Protein AF-A0A7K1CIU4-F1 (afdb_monomer)

Structure (mmCIF, N/CA/C/O backbone):
data_AF-A0A7K1CIU4-F1
#
_entry.id   AF-A0A7K1CIU4-F1
#
loop_
_atom_site.group_PDB
_atom_site.id
_atom_site.type_symbol
_atom_site.label_atom_id
_atom_site.label_alt_id
_atom_site.label_comp_id
_atom_site.label_asym_id
_atom_site.label_entity_id
_atom_site.label_seq_id
_atom_site.pdbx_PDB_ins_code
_atom_site.Cartn_x
_atom_site.Cartn_y
_atom_site.Cartn_z
_atom_site.occupancy
_atom_site.B_iso_or_equiv
_atom_site.auth_seq_id
_atom_site.auth_comp_id
_atom_site.auth_asym_id
_atom_site.auth_atom_id
_atom_site.pdbx_PDB_model_num
ATOM 1 N N . MET A 1 1 ? -16.537 21.253 -0.581 1.00 42.62 1 MET A N 1
ATOM 2 C CA . MET A 1 1 ? -17.001 20.093 -1.373 1.00 42.62 1 MET A CA 1
ATOM 3 C C . MET A 1 1 ? -15.837 19.122 -1.504 1.00 42.62 1 MET A C 1
ATOM 5 O O . MET A 1 1 ? -14.985 19.334 -2.347 1.00 42.62 1 MET A O 1
ATOM 9 N N . ALA A 1 2 ? -15.726 18.122 -0.634 1.00 48.53 2 ALA A N 1
ATOM 10 C CA . ALA A 1 2 ? -14.665 17.119 -0.736 1.00 48.53 2 ALA A CA 1
ATOM 11 C C . ALA A 1 2 ? -15.292 15.744 -0.509 1.00 48.53 2 ALA A C 1
ATOM 13 O O . ALA A 1 2 ? -15.397 15.267 0.615 1.00 48.53 2 ALA A O 1
ATOM 14 N N . ARG A 1 3 ? -15.810 15.143 -1.581 1.00 52.41 3 ARG A N 1
ATOM 15 C CA . ARG A 1 3 ? -16.283 13.753 -1.577 1.00 52.41 3 ARG A CA 1
ATOM 16 C C . ARG A 1 3 ? -15.729 13.017 -2.787 1.00 52.41 3 ARG A C 1
ATOM 18 O O . ARG A 1 3 ? -16.485 12.455 -3.564 1.00 52.41 3 ARG A O 1
ATOM 25 N N . THR A 1 4 ? -14.407 13.005 -2.911 1.00 56.12 4 THR A N 1
ATOM 26 C CA . THR A 1 4 ? -13.735 12.033 -3.782 1.00 56.12 4 THR A CA 1
ATOM 27 C C . THR A 1 4 ? -12.484 11.520 -3.080 1.00 56.12 4 THR A C 1
ATOM 29 O O . THR A 1 4 ? -11.376 11.590 -3.596 1.00 56.12 4 THR A O 1
ATOM 32 N N . GLY A 1 5 ? -12.653 11.049 -1.841 1.00 64.88 5 GLY A N 1
ATOM 33 C CA . GLY A 1 5 ? -11.672 10.134 -1.268 1.00 64.88 5 GLY A CA 1
ATOM 34 C C . GLY A 1 5 ? -11.720 8.845 -2.083 1.00 64.88 5 GLY A C 1
ATOM 35 O O . GLY A 1 5 ? -12.812 8.329 -2.334 1.00 64.88 5 GLY A O 1
ATOM 36 N N . ARG A 1 6 ? -10.562 8.368 -2.542 1.00 78.31 6 ARG A N 1
ATOM 37 C CA . ARG A 1 6 ? -10.437 7.094 -3.261 1.00 78.31 6 ARG A CA 1
ATOM 38 C C . ARG A 1 6 ? -11.085 5.997 -2.415 1.00 78.31 6 ARG A C 1
ATOM 40 O O . ARG A 1 6 ? -10.902 5.964 -1.200 1.00 78.31 6 ARG A O 1
ATOM 47 N N . SER A 1 7 ? -11.913 5.152 -3.016 1.00 86.31 7 SER A N 1
ATOM 48 C CA . SER A 1 7 ? -12.499 3.997 -2.331 1.00 86.31 7 SER A CA 1
ATOM 49 C C . SER A 1 7 ? -11.562 2.804 -2.445 1.00 86.31 7 SER A C 1
ATOM 51 O O . SER A 1 7 ? -10.797 2.707 -3.401 1.00 86.31 7 SER A O 1
ATOM 53 N N . CYS A 1 8 ? -11.639 1.873 -1.497 1.00 89.62 8 CYS A N 1
ATOM 54 C CA . CYS A 1 8 ? -10.851 0.650 -1.572 1.00 89.62 8 CYS A CA 1
ATOM 55 C C . CYS A 1 8 ? -11.102 -0.097 -2.897 1.00 89.62 8 CYS A C 1
ATOM 57 O O . CYS A 1 8 ? -12.242 -0.371 -3.260 1.00 89.62 8 CYS A O 1
ATOM 59 N N . SER A 1 9 ? -10.022 -0.475 -3.581 1.00 87.12 9 SER A N 1
ATOM 60 C CA . SER A 1 9 ? -10.032 -1.202 -4.860 1.00 87.12 9 SER A CA 1
ATOM 61 C C . SER A 1 9 ? -10.550 -2.636 -4.729 1.00 87.12 9 SER A C 1
ATOM 63 O O . SER A 1 9 ? -10.800 -3.316 -5.722 1.00 87.12 9 SER A O 1
ATOM 65 N N . ARG A 1 10 ? -10.697 -3.137 -3.498 1.00 85.62 10 ARG A N 1
ATOM 66 C CA . ARG A 1 10 ? -11.164 -4.496 -3.253 1.00 85.62 10 ARG A CA 1
ATOM 67 C C . ARG A 1 10 ? -12.654 -4.597 -3.552 1.00 85.62 10 ARG A C 1
ATOM 69 O O . ARG A 1 10 ? -13.469 -3.938 -2.910 1.00 85.62 10 ARG A O 1
ATOM 76 N N . VAL A 1 11 ? -13.004 -5.471 -4.494 1.00 79.69 11 VAL A N 1
ATOM 77 C CA . VAL A 1 11 ? -14.394 -5.783 -4.855 1.00 79.69 11 VAL A CA 1
ATOM 78 C C . VAL A 1 11 ? -15.155 -6.168 -3.587 1.00 79.69 11 VAL A C 1
ATOM 80 O O . VAL A 1 11 ? -14.640 -6.957 -2.799 1.00 79.69 11 VAL A O 1
ATOM 83 N N . SER A 1 12 ? -16.347 -5.595 -3.383 1.00 85.31 12 SER A N 1
ATOM 84 C CA . SER A 1 12 ? -17.188 -5.650 -2.164 1.00 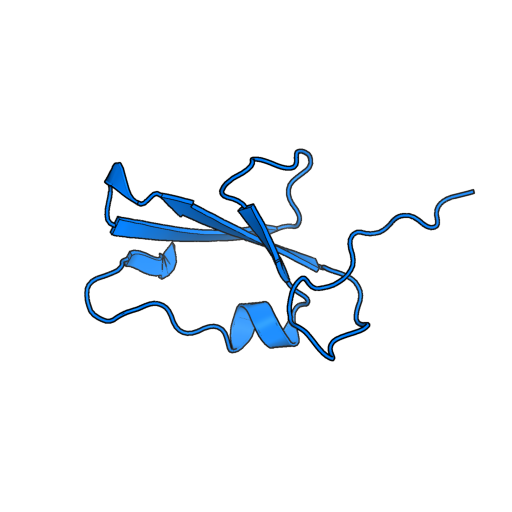85.31 12 SER A CA 1
ATOM 85 C C . SER A 1 12 ? -16.784 -4.752 -0.982 1.00 85.31 12 SER A C 1
ATOM 87 O O . SER A 1 12 ? -17.566 -4.604 -0.042 1.00 85.31 12 SER A O 1
ATOM 89 N N . CYS A 1 13 ? -15.641 -4.061 -1.033 1.00 89.12 13 CYS A N 1
ATOM 90 C CA . CYS A 1 13 ? -15.280 -3.063 -0.028 1.00 89.12 13 CYS A CA 1
ATOM 91 C C . CYS A 1 13 ? -15.758 -1.663 -0.438 1.00 89.12 13 CYS A C 1
ATOM 93 O O . CYS A 1 13 ? -15.458 -1.187 -1.526 1.00 89.12 13 CYS A O 1
ATOM 95 N N . ARG A 1 14 ? -16.484 -0.978 0.455 1.00 86.56 14 ARG A N 1
ATOM 96 C CA . ARG A 1 14 ? -16.917 0.425 0.277 1.00 86.56 14 ARG A CA 1
ATOM 97 C C . ARG A 1 14 ? -16.209 1.399 1.222 1.00 86.56 14 ARG A C 1
ATOM 99 O O . ARG A 1 14 ? -16.608 2.554 1.331 1.00 86.56 14 ARG A O 1
ATOM 106 N N . ALA A 1 15 ? -15.192 0.923 1.937 1.00 89.56 15 ALA A N 1
ATOM 107 C CA . ALA A 1 15 ? -14.421 1.753 2.848 1.00 89.56 15 ALA A CA 1
ATOM 108 C C . ALA A 1 15 ? -13.584 2.781 2.074 1.00 89.56 15 ALA A C 1
ATOM 110 O O . ALA A 1 15 ? -13.180 2.544 0.930 1.00 89.56 15 ALA A O 1
ATOM 111 N N . 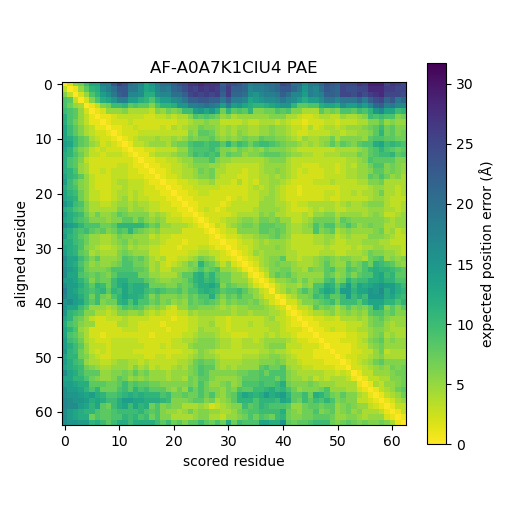LEU A 1 16 ? -13.301 3.907 2.728 1.00 88.25 16 LEU A N 1
ATOM 112 C CA . LEU A 1 16 ? -12.368 4.902 2.214 1.00 88.25 16 LEU A CA 1
ATOM 113 C C . LEU A 1 16 ? -10.956 4.317 2.187 1.00 88.25 16 LEU A C 1
ATOM 115 O O . LEU A 1 16 ? -10.541 3.609 3.110 1.00 88.25 16 LEU A O 1
ATOM 119 N N . ALA A 1 17 ? -10.234 4.600 1.111 1.00 87.69 17 ALA A N 1
ATOM 120 C CA . ALA A 1 17 ? -8.828 4.285 1.022 1.00 87.69 17 ALA A CA 1
ATOM 121 C C . ALA A 1 17 ? -8.047 5.172 1.989 1.00 87.69 17 ALA A C 1
ATOM 123 O O . ALA A 1 17 ? -8.271 6.380 2.076 1.00 87.69 17 ALA A O 1
ATOM 124 N N . ALA A 1 18 ? -7.135 4.539 2.711 1.00 88.31 18 ALA A N 1
ATOM 125 C CA . ALA A 1 18 ? -6.221 5.187 3.642 1.00 88.31 18 ALA A CA 1
ATOM 126 C C . ALA A 1 18 ? -4.759 4.965 3.233 1.00 88.31 18 ALA A C 1
ATOM 128 O O . ALA A 1 18 ? -3.878 5.722 3.632 1.00 88.31 18 ALA A O 1
ATOM 129 N N . MET A 1 19 ? -4.512 3.921 2.441 1.00 87.50 19 MET A N 1
ATOM 130 C CA . MET A 1 19 ? -3.198 3.468 2.014 1.00 87.50 19 MET A CA 1
ATOM 131 C C . MET A 1 19 ? -3.227 3.194 0.517 1.00 87.50 19 MET A C 1
ATOM 133 O O . MET A 1 19 ? -4.269 2.825 -0.029 1.00 87.50 19 MET A O 1
ATOM 137 N N . THR A 1 20 ? -2.080 3.325 -0.131 1.00 89.19 20 THR A N 1
ATOM 138 C CA . THR A 1 20 ? -1.912 2.960 -1.535 1.00 89.19 20 THR A CA 1
ATOM 139 C C . THR A 1 20 ? -0.825 1.899 -1.636 1.00 89.19 20 THR A C 1
ATOM 141 O O . THR A 1 20 ? 0.266 2.0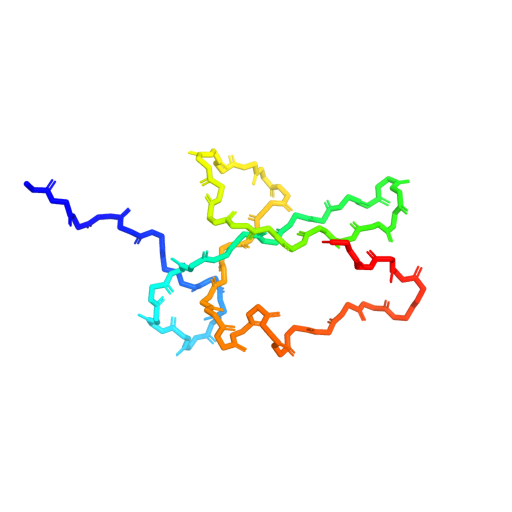44 -1.089 1.00 89.19 20 THR A O 1
ATOM 144 N N . LEU A 1 21 ? -1.159 0.805 -2.308 1.00 88.06 21 LEU A N 1
ATOM 145 C CA . LEU A 1 21 ? -0.277 -0.310 -2.607 1.00 88.06 21 LEU A CA 1
ATOM 146 C C . LEU A 1 21 ? 0.273 -0.145 -4.018 1.00 88.06 21 LEU A C 1
ATOM 148 O O . LEU A 1 21 ? -0.507 -0.169 -4.962 1.00 88.06 21 LEU A O 1
ATOM 152 N N . THR A 1 22 ? 1.584 -0.075 -4.187 1.00 87.62 22 THR A N 1
ATOM 153 C CA . THR A 1 22 ? 2.225 -0.005 -5.503 1.00 87.62 22 THR A CA 1
ATOM 154 C C . THR A 1 22 ? 2.961 -1.302 -5.796 1.00 87.62 22 THR A C 1
ATOM 156 O O . THR A 1 22 ? 3.832 -1.712 -5.031 1.00 87.62 22 THR A O 1
ATOM 159 N N . TYR A 1 23 ? 2.628 -1.942 -6.917 1.00 83.44 23 TYR A N 1
ATOM 160 C CA . TYR A 1 23 ? 3.330 -3.135 -7.384 1.00 83.44 23 TYR A CA 1
ATOM 161 C C . TYR A 1 23 ? 4.439 -2.760 -8.364 1.00 83.44 23 TYR A C 1
ATOM 163 O O . TYR A 1 23 ? 4.188 -2.302 -9.478 1.00 83.44 23 TYR A O 1
ATOM 171 N N . ILE A 1 24 ? 5.677 -3.022 -7.963 1.00 85.44 24 ILE A N 1
ATOM 172 C CA . ILE A 1 24 ? 6.878 -2.852 -8.773 1.00 85.44 24 ILE A CA 1
ATOM 173 C C . ILE A 1 24 ? 7.279 -4.230 -9.303 1.00 85.44 24 ILE A C 1
ATOM 175 O O . ILE A 1 24 ? 8.139 -4.909 -8.749 1.00 85.44 24 ILE A O 1
ATOM 179 N N . TYR A 1 25 ? 6.642 -4.660 -10.395 1.00 82.62 25 TYR A N 1
ATOM 180 C CA . TYR A 1 25 ? 6.916 -5.964 -11.018 1.00 82.62 25 TYR A CA 1
ATOM 181 C C . TYR A 1 25 ? 8.372 -6.132 -11.457 1.00 82.62 25 TYR A C 1
ATOM 183 O O . TYR A 1 25 ? 8.904 -7.233 -11.370 1.00 82.62 25 TYR A O 1
ATOM 191 N N . ALA A 1 26 ? 9.018 -5.046 -11.894 1.00 84.75 26 ALA A N 1
ATOM 192 C CA . ALA A 1 26 ? 10.420 -5.062 -12.308 1.00 84.75 26 ALA A CA 1
ATOM 193 C C . ALA A 1 26 ? 11.366 -5.514 -11.183 1.00 84.75 26 ALA A C 1
ATOM 195 O O . ALA A 1 26 ? 12.372 -6.159 -11.455 1.00 84.75 26 ALA A O 1
ATOM 196 N N . ASP A 1 27 ? 11.012 -5.202 -9.937 1.00 82.25 27 ASP A N 1
ATOM 197 C CA . ASP A 1 27 ? 11.799 -5.512 -8.743 1.00 82.25 27 ASP A CA 1
ATOM 198 C C . ASP A 1 27 ? 11.172 -6.655 -7.921 1.00 82.25 27 ASP A C 1
ATOM 200 O O . ASP A 1 27 ? 11.718 -7.078 -6.912 1.00 82.25 27 ASP A O 1
ATOM 204 N N . SER A 1 28 ? 10.012 -7.179 -8.350 1.00 86.75 28 SER A N 1
ATOM 205 C CA . SER A 1 28 ? 9.166 -8.080 -7.549 1.00 86.75 28 SER A CA 1
ATOM 206 C C . SER A 1 28 ? 8.891 -7.530 -6.142 1.00 86.75 28 SER A C 1
ATOM 208 O O . SER A 1 28 ? 8.874 -8.262 -5.153 1.00 86.75 28 SER A O 1
ATOM 210 N N . THR A 1 29 ? 8.653 -6.222 -6.053 1.00 84.81 29 THR A N 1
ATOM 211 C CA . THR A 1 29 ? 8.469 -5.507 -4.785 1.00 84.81 29 THR A CA 1
ATOM 212 C C . THR A 1 29 ? 7.080 -4.887 -4.726 1.00 84.81 29 THR A C 1
ATOM 214 O O . THR A 1 29 ? 6.550 -4.384 -5.717 1.00 84.81 29 THR A O 1
ATOM 217 N N . ALA A 1 30 ? 6.459 -4.941 -3.556 1.00 87.56 30 ALA A N 1
ATOM 218 C CA . ALA A 1 30 ? 5.155 -4.367 -3.282 1.00 87.56 30 ALA A CA 1
ATOM 219 C C . ALA A 1 30 ? 5.292 -3.338 -2.158 1.00 87.56 30 ALA A C 1
ATOM 221 O O . ALA A 1 30 ? 5.613 -3.681 -1.027 1.00 87.56 30 ALA A O 1
ATOM 222 N N . VAL A 1 31 ? 5.046 -2.072 -2.469 1.00 87.25 31 VAL A N 1
ATOM 223 C CA . VAL A 1 31 ? 5.198 -0.963 -1.520 1.00 87.25 31 VAL A CA 1
ATOM 224 C C . VAL A 1 31 ? 3.837 -0.606 -0.961 1.00 87.25 31 VAL A C 1
ATOM 226 O O . VAL A 1 31 ? 2.930 -0.314 -1.741 1.00 87.25 31 VAL A O 1
ATOM 229 N N . LEU A 1 32 ? 3.671 -0.612 0.360 1.00 86.06 32 LEU A N 1
ATOM 230 C CA . LEU A 1 32 ? 2.399 -0.263 0.992 1.00 86.06 32 LEU A CA 1
ATOM 231 C C . LEU A 1 32 ? 2.558 1.011 1.819 1.00 86.06 32 LEU A C 1
ATOM 233 O O . LEU A 1 32 ? 3.010 0.993 2.959 1.00 86.06 32 LEU A O 1
ATOM 237 N N . GLY A 1 33 ? 2.167 2.135 1.220 1.00 82.56 33 GLY A N 1
ATOM 238 C CA . GLY A 1 33 ? 2.388 3.466 1.774 1.00 82.56 33 GLY A CA 1
ATOM 239 C C . GLY A 1 33 ? 1.109 4.199 2.188 1.00 82.56 33 GLY A C 1
ATOM 240 O O . GLY A 1 33 ? -0.007 3.720 1.950 1.00 82.56 33 GLY A O 1
ATOM 241 N N . PRO A 1 34 ? 1.250 5.395 2.792 1.00 80.44 34 PRO A N 1
ATOM 242 C CA . PRO A 1 34 ? 0.132 6.320 2.976 1.00 80.44 34 PRO A CA 1
ATOM 243 C C . PRO A 1 34 ? -0.528 6.648 1.631 1.00 80.44 34 PRO A C 1
ATOM 245 O O . PRO A 1 34 ? 0.103 6.511 0.583 1.00 80.44 34 PRO A O 1
ATOM 248 N N . LEU A 1 35 ? -1.799 7.068 1.666 1.00 78.62 35 LEU A N 1
ATOM 249 C CA . LEU A 1 35 ? -2.580 7.367 0.462 1.00 78.62 35 LEU A CA 1
ATOM 250 C C . LEU A 1 35 ? -1.778 8.244 -0.511 1.00 78.62 35 LEU A C 1
ATOM 252 O O . LEU A 1 35 ? -1.437 9.387 -0.198 1.00 78.62 35 LEU A O 1
ATOM 256 N N . ALA A 1 36 ? -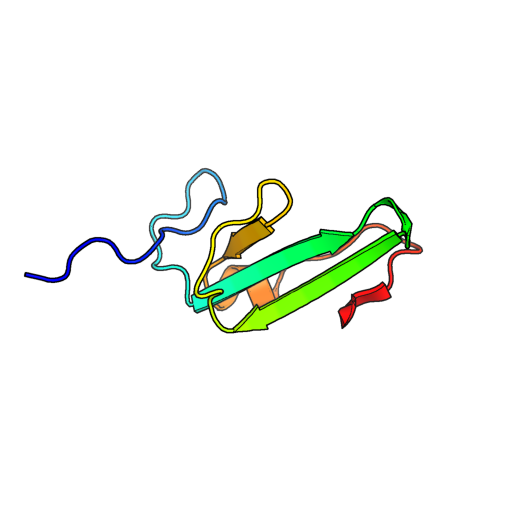1.478 7.691 -1.683 1.00 75.25 36 ALA A N 1
ATOM 257 C CA . ALA A 1 36 ? -0.671 8.361 -2.681 1.00 75.25 36 ALA A CA 1
ATOM 258 C C . ALA A 1 36 ? -1.403 9.609 -3.181 1.00 75.25 36 ALA A C 1
ATOM 260 O O . ALA A 1 36 ? -2.606 9.603 -3.461 1.00 75.25 36 ALA A O 1
ATOM 261 N N . THR A 1 37 ? -0.657 10.700 -3.323 1.00 73.56 37 THR A N 1
ATOM 262 C CA . THR A 1 37 ? -1.169 11.936 -3.921 1.00 73.56 37 THR A CA 1
ATOM 263 C C . THR A 1 37 ? -1.504 11.747 -5.401 1.00 73.56 37 THR A C 1
ATOM 265 O O . THR A 1 37 ? -2.426 12.390 -5.905 1.00 73.56 37 THR A O 1
ATOM 268 N N . PHE A 1 38 ? -0.829 10.813 -6.080 1.00 67.38 38 PHE A N 1
ATOM 269 C CA . PHE A 1 38 ? -1.031 10.492 -7.490 1.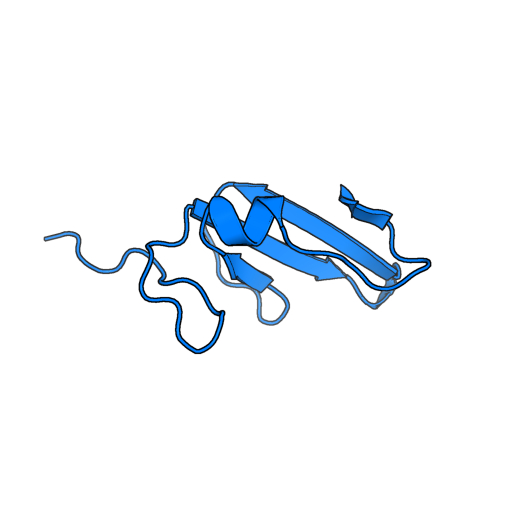00 67.38 38 PHE A CA 1
ATOM 270 C C . PHE A 1 38 ? -1.426 9.028 -7.693 1.00 67.38 38 PHE A C 1
ATOM 272 O O . PHE A 1 38 ? -0.918 8.134 -7.026 1.00 67.38 38 PHE A O 1
AT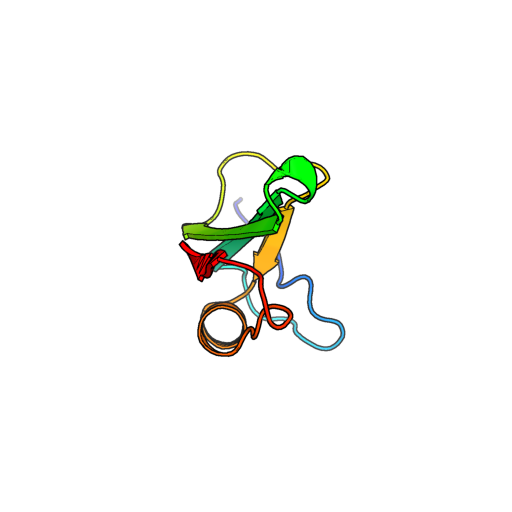OM 279 N N . SER A 1 39 ? -2.345 8.794 -8.637 1.00 61.59 39 SER A N 1
ATOM 280 C CA . SER A 1 39 ? -2.650 7.436 -9.096 1.00 61.59 39 SER A CA 1
ATOM 281 C C . SER A 1 39 ? -1.636 7.060 -10.159 1.00 61.59 39 SER A C 1
ATOM 283 O O . SER A 1 39 ? -1.708 7.580 -11.272 1.00 61.59 39 SER A O 1
ATOM 285 N N . GLU A 1 40 ? -0.730 6.149 -9.843 1.00 72.62 40 GLU A N 1
ATOM 286 C CA . GLU A 1 40 ? 0.018 5.442 -10.875 1.00 72.62 40 GLU A CA 1
ATOM 287 C C . GLU A 1 40 ? -0.789 4.230 -11.364 1.00 72.62 40 GLU A C 1
ATOM 289 O O . GLU A 1 40 ? -1.562 3.648 -10.598 1.00 72.62 40 GLU A O 1
ATOM 294 N N . PRO A 1 41 ? -0.636 3.823 -12.637 1.00 73.62 41 PRO A N 1
ATOM 295 C CA . PRO A 1 41 ? -1.353 2.673 -13.196 1.00 73.62 41 PRO A CA 1
ATOM 296 C C . PRO A 1 41 ? -1.042 1.349 -12.476 1.00 73.62 41 PRO A C 1
ATOM 298 O O . PRO A 1 41 ? -1.803 0.394 -12.596 1.00 73.62 41 PRO A O 1
ATOM 301 N N . HIS A 1 42 ? 0.049 1.295 -11.709 1.00 75.81 42 HIS A N 1
ATOM 302 C CA . HIS A 1 42 ? 0.479 0.124 -10.939 1.00 75.81 42 HIS A CA 1
ATOM 303 C C . HIS A 1 42 ? 0.133 0.226 -9.442 1.00 75.81 42 HIS A C 1
ATOM 305 O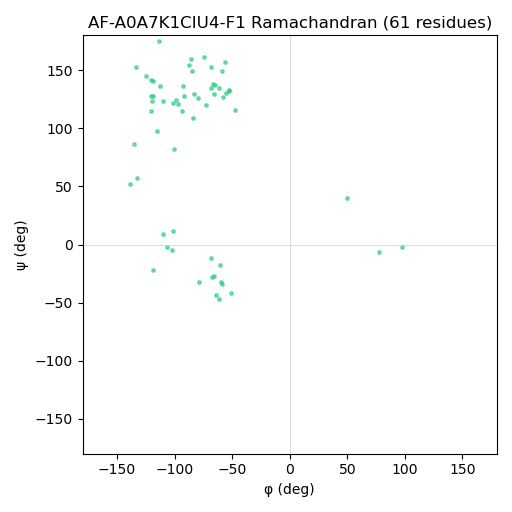 O . HIS A 1 42 ? 0.631 -0.568 -8.639 1.00 75.81 42 HIS A O 1
ATOM 311 N N . SER A 1 43 ? -0.699 1.201 -9.064 1.00 84.75 43 SER A N 1
ATOM 312 C CA . SER A 1 43 ? -1.063 1.483 -7.678 1.00 84.75 43 SER A CA 1
ATOM 313 C C . SER A 1 43 ? -2.535 1.181 -7.393 1.00 84.75 43 SER A C 1
ATOM 315 O O . SER A 1 43 ? -3.428 1.552 -8.152 1.00 84.75 43 SER A O 1
ATOM 317 N N . TYR A 1 44 ? -2.793 0.540 -6.257 1.00 86.75 44 TYR A N 1
ATOM 318 C CA . TYR A 1 44 ? -4.106 0.137 -5.777 1.00 86.75 44 TYR A CA 1
ATOM 319 C C . TYR A 1 44 ? -4.406 0.797 -4.439 1.00 86.75 44 TYR A C 1
ATOM 321 O O . TYR A 1 44 ? -3.699 0.611 -3.452 1.00 86.75 44 TYR A O 1
ATOM 329 N N . 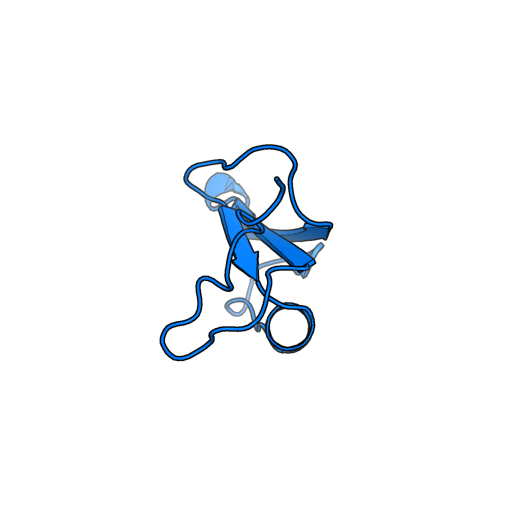ASP A 1 45 ? -5.512 1.523 -4.381 1.00 89.81 45 ASP A N 1
ATOM 330 C CA . ASP A 1 45 ? -5.958 2.173 -3.157 1.00 89.81 45 ASP A CA 1
ATOM 331 C C . ASP A 1 45 ? -6.651 1.159 -2.233 1.00 89.81 45 ASP A C 1
ATOM 333 O O . ASP A 1 45 ? -7.590 0.464 -2.636 1.00 89.81 45 ASP A O 1
ATOM 337 N N . LEU A 1 46 ? -6.199 1.054 -0.985 1.00 89.12 46 LEU A N 1
ATOM 338 C CA . LEU A 1 46 ? -6.690 0.118 0.025 1.00 89.12 46 LEU A CA 1
ATOM 339 C C . LEU A 1 46 ? -7.127 0.859 1.295 1.00 89.12 46 LEU A C 1
ATOM 341 O O . LEU A 1 46 ? -6.543 1.861 1.706 1.00 89.12 46 LEU A O 1
ATOM 345 N N . CYS A 1 47 ? -8.176 0.361 1.952 1.00 91.56 47 CYS A N 1
ATOM 346 C CA . CYS A 1 47 ? -8.513 0.820 3.300 1.00 91.56 47 CYS A CA 1
ATOM 347 C C . CYS A 1 47 ? -7.522 0.244 4.322 1.00 91.56 47 CYS A C 1
ATOM 349 O O . CYS A 1 47 ? -6.887 -0.773 4.048 1.00 91.56 47 CYS A O 1
ATOM 351 N N . GLU A 1 48 ? -7.434 0.828 5.520 1.00 87.75 48 GLU A N 1
ATOM 352 C CA . GLU A 1 48 ? -6.515 0.351 6.569 1.00 87.75 48 GLU A CA 1
ATOM 353 C C . GLU A 1 48 ? -6.633 -1.152 6.845 1.00 87.75 48 GLU A C 1
ATOM 355 O O . GLU A 1 48 ? -5.630 -1.840 7.014 1.00 87.75 48 GLU A O 1
ATOM 360 N N . THR A 1 49 ? -7.857 -1.683 6.878 1.00 88.88 49 THR A N 1
ATOM 361 C CA . THR A 1 49 ? -8.095 -3.108 7.131 1.00 88.88 49 THR A CA 1
ATOM 362 C C . THR A 1 49 ? -7.506 -3.978 6.028 1.00 88.88 49 THR A C 1
ATOM 364 O O . THR A 1 49 ? -6.891 -5.003 6.313 1.00 88.88 49 THR A O 1
ATOM 367 N N . HIS A 1 50 ? -7.689 -3.581 4.768 1.00 90.00 50 HIS A N 1
ATOM 368 C CA . HIS A 1 50 ? -7.183 -4.344 3.636 1.00 90.00 50 HIS A CA 1
ATOM 369 C C . HIS A 1 50 ? -5.697 -4.135 3.409 1.00 90.00 50 HIS A C 1
ATOM 371 O O . HIS A 1 50 ? -5.053 -5.097 3.031 1.00 90.00 50 HIS A O 1
ATOM 377 N N . GLY A 1 51 ? -5.144 -2.955 3.693 1.00 87.69 51 GLY A N 1
ATOM 378 C CA . GLY A 1 51 ? -3.699 -2.741 3.669 1.00 87.69 51 GLY A CA 1
ATOM 379 C C . GLY A 1 51 ? -2.987 -3.626 4.694 1.00 87.69 51 GLY A C 1
ATOM 380 O O . GLY A 1 51 ? -2.069 -4.355 4.345 1.00 87.69 51 GLY A O 1
ATOM 381 N N . LYS A 1 52 ? -3.495 -3.673 5.934 1.00 83.38 52 LYS A N 1
ATOM 382 C CA . LYS A 1 52 ? -2.936 -4.513 7.013 1.00 83.38 52 LYS A CA 1
ATOM 383 C C . LYS A 1 52 ? -3.095 -6.017 6.774 1.00 83.38 52 LYS A C 1
ATOM 385 O O . LYS A 1 52 ? -2.326 -6.805 7.308 1.00 83.38 52 LYS A O 1
ATOM 390 N N . ARG A 1 53 ? -4.127 -6.425 6.030 1.00 86.12 53 ARG A N 1
ATOM 391 C CA . ARG A 1 53 ? -4.447 -7.839 5.766 1.00 86.12 53 ARG A CA 1
ATOM 392 C C . ARG A 1 53 ? -4.015 -8.311 4.382 1.00 86.12 53 ARG A C 1
ATOM 394 O O . ARG A 1 53 ? -4.201 -9.483 4.058 1.00 86.12 53 ARG A O 1
ATOM 401 N N . LEU A 1 54 ? -3.498 -7.406 3.560 1.00 83.69 54 LEU A N 1
ATOM 402 C CA . LEU A 1 54 ? -2.961 -7.739 2.256 1.00 83.69 54 LEU A CA 1
ATOM 403 C C . LEU A 1 54 ? -1.790 -8.699 2.449 1.00 83.69 54 LEU A C 1
ATOM 405 O O . LEU A 1 54 ? -0.925 -8.488 3.293 1.00 83.69 54 LEU A O 1
ATOM 409 N N . THR A 1 55 ? -1.764 -9.748 1.641 1.00 79.12 55 THR A N 1
ATOM 410 C CA . THR A 1 55 ? -0.633 -10.665 1.558 1.00 79.12 55 THR A CA 1
ATOM 411 C C . THR A 1 55 ? -0.106 -10.600 0.139 1.00 79.12 55 THR A C 1
ATOM 413 O O . THR A 1 55 ? -0.879 -10.718 -0.815 1.00 79.12 55 THR A O 1
ATOM 416 N N . VAL A 1 56 ? 1.193 -10.371 -0.003 1.00 77.06 56 VAL A N 1
ATOM 417 C CA . VAL A 1 56 ? 1.853 -10.388 -1.309 1.00 77.06 56 VAL A CA 1
ATOM 418 C C . VAL A 1 56 ? 2.268 -11.819 -1.664 1.00 77.06 56 VAL A C 1
ATOM 420 O O . VAL A 1 56 ? 2.334 -12.670 -0.772 1.00 77.06 56 VAL A O 1
ATOM 423 N N . PRO A 1 57 ? 2.511 -12.125 -2.949 1.00 73.00 57 PRO A N 1
ATOM 424 C CA . PRO A 1 57 ? 2.960 -13.452 -3.354 1.00 73.00 57 PRO A CA 1
ATOM 425 C C . PRO A 1 57 ? 4.280 -13.842 -2.670 1.00 73.00 57 PRO A C 1
ATOM 427 O O . PRO A 1 57 ? 5.122 -12.989 -2.391 1.00 73.00 57 PRO A O 1
ATOM 430 N N . ASN A 1 58 ? 4.485 -15.141 -2.434 1.00 72.38 58 ASN A N 1
ATOM 431 C CA . ASN A 1 58 ? 5.744 -15.643 -1.876 1.00 72.38 58 ASN A CA 1
ATOM 432 C C . ASN A 1 58 ? 6.922 -15.253 -2.785 1.00 72.38 58 ASN A C 1
ATOM 434 O O . ASN A 1 58 ? 6.896 -15.540 -3.981 1.00 72.38 58 ASN A O 1
ATOM 438 N N . GLY A 1 59 ? 7.939 -14.610 -2.207 1.00 73.25 59 GLY A N 1
ATOM 439 C CA . GLY A 1 59 ? 9.104 -14.090 -2.932 1.00 73.25 59 GLY A CA 1
ATOM 440 C C . GLY A 1 59 ? 9.035 -12.600 -3.279 1.00 73.25 59 GLY A C 1
ATOM 441 O O . GLY A 1 59 ? 10.005 -12.081 -3.817 1.00 73.25 59 GLY A O 1
ATOM 442 N N . TRP A 1 60 ? 7.935 -11.912 -2.954 1.00 80.69 60 TRP A N 1
ATOM 443 C CA . TRP A 1 60 ? 7.835 -10.459 -3.092 1.00 80.69 60 TRP A CA 1
ATOM 444 C C . TRP A 1 60 ? 8.219 -9.748 -1.797 1.00 80.69 60 TRP A C 1
ATOM 446 O O . TRP A 1 60 ? 7.788 -10.153 -0.715 1.00 80.69 60 TRP A O 1
ATOM 456 N N . SER A 1 61 ? 9.000 -8.674 -1.907 1.00 76.12 61 SER A N 1
ATOM 457 C CA . SER A 1 61 ? 9.361 -7.846 -0.753 1.00 76.12 61 SER A CA 1
ATOM 458 C C . SER A 1 61 ? 8.247 -6.840 -0.461 1.00 76.12 61 SER A C 1
ATOM 460 O O . SER A 1 61 ? 7.799 -6.152 -1.380 1.00 76.12 61 SER A O 1
ATOM 462 N N . VAL A 1 62 ? 7.784 -6.764 0.792 1.00 76.75 62 VAL A N 1
ATOM 463 C CA . VAL A 1 62 ? 6.854 -5.714 1.241 1.00 76.75 62 VAL A CA 1
ATOM 464 C C . VAL A 1 62 ? 7.632 -4.663 2.002 1.00 76.75 62 VAL A C 1
ATOM 466 O O . VAL A 1 62 ? 8.262 -4.995 3.008 1.00 76.75 62 VAL A O 1
ATOM 469 N N . ILE A 1 63 ? 7.562 -3.421 1.531 1.00 73.12 63 ILE A N 1
ATOM 470 C CA . ILE A 1 63 ? 8.184 -2.260 2.178 1.00 73.12 63 ILE A CA 1
ATOM 471 C C . ILE A 1 63 ? 7.158 -1.194 2.540 1.00 73.12 63 ILE A C 1
ATOM 473 O O . ILE A 1 63 ? 6.147 -1.058 1.807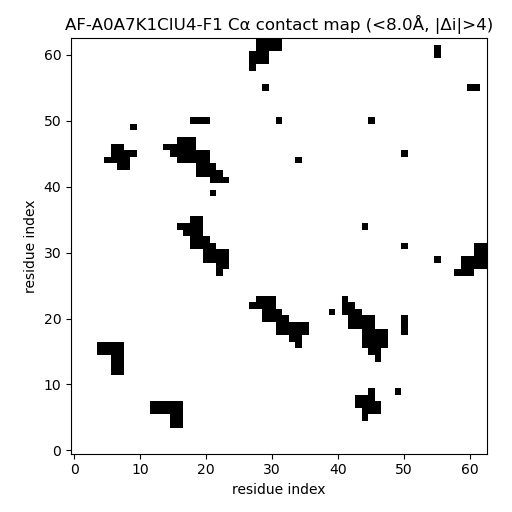 1.00 73.12 63 ILE A O 1
#

pLDDT: mean 80.35, std 10.4, range [42.62, 91.56]

Solvent-accessible surface area (backbone atoms only — not comparable to full-atom values): 3824 Å² total; per-residue (Å²): 140,88,86,76,74,57,50,20,67,51,88,94,49,83,47,59,36,51,24,23,36,35,57,39,73,94,75,42,32,38,37,64,42,67,57,58,94,64,88,50,98,54,48,43,39,22,19,64,70,52,56,74,65,59,77,75,63,94,90,45,49,78,85

Mean predicted aligned error: 6.48 Å

Secondary structure (DSSP, 8-state):
----PPBPSSTT--SBP-EEEEEETTTTEEEEEE--SS--TTEEEE-HHHHHH--PPTTPEE-

Nearest PDB structures (foldseek):
  3fp7-assembly1_J  TM=4.589E-01  e=2.210E+00  unclassified
  3p92-assembly3_E  TM=3.885E-01  e=3.295E+00  Bos taurus
  1fan-assembly1_A  TM=4.050E-01  e=4.299E+00  Bos taurus
  3m7q-assembly1_B  TM=4.302E-01  e=6.850E+00  Stichodactyla helianthus
  7pti-assembly1_A  TM=3.827E-01  e=6.409E+00  Bos taurus

Sequence (63 aa):
MARTGRSCSRVSCRALAAMTLTYIYADSTAVLGPLATFSEPHSYDLCETHGKRLTVPNGWSVI

Radius of gyration: 11.85 Å; Cα contacts (8 Å, |Δi|>4): 108; chains: 1; bounding box: 29×36×20 Å

Foldseek 3Di:
DDDPQPAFPDPPGRHGFQWKWAQDVVQLEIEIGGDDPDDDPRIGGHHPVCSVVDDRDPPYHYD